Protein AF-A0A529HMW6-F1 (afdb_monomer)

Foldseek 3Di:
DQPPPPDDDDDDDPDDCVVVDDPSVVVVDDDDDDDQADLVRLVVLQVVVCVVVVHHQQEDPQLSSVLSVVCVSPSVSSVVLSVLSVVPDDVPHHDYNVRSVVSVVVCVVDDPPDCCVVVVLVVQLVVCVVVVPVVSNVVSVD

Nearest PDB structures (foldseek):
  2cru-assembly1_A  TM=4.565E-01  e=2.344E-01  Homo sapiens
  2k6b-assembly1_A  TM=5.233E-01  e=7.589E-01  Homo sapiens
  7jgr-assembly1_G  TM=5.185E-01  e=1.256E+00  Drosophila melanogaster
  5wtn-assembly1_C  TM=5.723E-01  e=5.376E+00  Geobacillus stearothermophilus 10
  8yti-assembly1_K  TM=2.961E-01  e=9.406E+00  Homo sapiens

Secondary structure (DSSP, 8-state):
--SSSS-------SS-HHHHS-HHHHTTS------PPPHHHHHHHHHHHHHHHTS---B-HHHHHHHHHHTTT-HHHHHHHHHHHHHHPPTT--B-HHHHHHHHHTTTTS---STHHHHHHHHHHHHHHHTT-HHHHHHHH-

Structure (mmCIF, N/CA/C/O backbone):
data_AF-A0A529HMW6-F1
#
_entry.id   AF-A0A529HMW6-F1
#
loop_
_atom_site.group_PDB
_atom_site.id
_atom_site.type_symbol
_atom_site.label_atom_id
_atom_site.label_alt_id
_atom_site.label_comp_id
_atom_site.label_asym_id
_atom_site.label_entity_id
_atom_site.label_seq_id
_atom_site.pdbx_PDB_ins_code
_atom_site.Cartn_x
_atom_site.Cartn_y
_atom_site.Cartn_z
_atom_site.occupancy
_atom_site.B_iso_or_equiv
_atom_site.auth_seq_id
_atom_site.auth_comp_id
_atom_site.auth_asym_id
_atom_site.auth_atom_id
_atom_site.pdbx_PDB_model_num
ATOM 1 N N . VAL A 1 1 ? 5.825 -9.647 -26.999 1.00 61.19 1 VAL A N 1
ATOM 2 C CA . VAL A 1 1 ? 5.818 -11.130 -27.000 1.00 61.19 1 VAL A CA 1
ATOM 3 C C . VAL A 1 1 ? 7.162 -11.547 -27.538 1.00 61.19 1 VAL A C 1
ATOM 5 O O . VAL A 1 1 ? 7.548 -10.983 -28.553 1.00 61.19 1 VAL A O 1
ATOM 8 N N . MET A 1 2 ? 7.951 -12.305 -26.777 1.00 58.41 2 MET A N 1
ATOM 9 C CA . MET A 1 2 ? 9.396 -12.090 -26.870 1.00 58.41 2 MET A CA 1
ATOM 10 C C . MET A 1 2 ? 10.060 -12.555 -28.167 1.00 58.41 2 MET A C 1
ATOM 12 O O . MET A 1 2 ? 10.781 -11.728 -28.703 1.00 58.41 2 MET A O 1
ATOM 16 N N . GLU A 1 3 ? 9.795 -13.733 -28.737 1.00 62.12 3 GLU A N 1
ATOM 17 C CA . GLU A 1 3 ? 10.286 -14.029 -30.107 1.00 62.12 3 GLU A CA 1
ATOM 18 C C . GLU A 1 3 ? 9.314 -14.856 -30.964 1.00 62.12 3 GLU A C 1
ATOM 20 O O . GLU A 1 3 ? 9.180 -14.574 -32.149 1.00 62.12 3 GLU A O 1
ATOM 25 N N . ASP A 1 4 ? 8.550 -15.785 -30.386 1.00 80.12 4 ASP A N 1
ATOM 26 C CA . ASP A 1 4 ? 7.582 -16.634 -31.109 1.00 80.12 4 ASP A CA 1
ATOM 27 C C . ASP A 1 4 ? 6.130 -16.496 -30.616 1.00 80.12 4 ASP A C 1
ATOM 29 O O . ASP A 1 4 ? 5.216 -17.102 -31.167 1.00 80.12 4 ASP A O 1
ATOM 33 N N . GLY A 1 5 ? 5.899 -15.691 -29.577 1.00 77.88 5 GLY A N 1
ATOM 34 C CA . GLY A 1 5 ? 4.572 -15.530 -28.988 1.00 77.88 5 GLY A CA 1
ATOM 35 C C . GLY A 1 5 ? 4.307 -16.362 -27.730 1.00 77.88 5 GLY A C 1
ATOM 36 O O . GLY A 1 5 ? 3.306 -16.119 -27.061 1.00 77.88 5 GLY A O 1
ATOM 37 N N . THR A 1 6 ? 5.197 -17.289 -27.370 1.00 87.50 6 THR A N 1
ATOM 38 C CA . THR A 1 6 ? 4.943 -18.302 -26.331 1.00 87.50 6 TH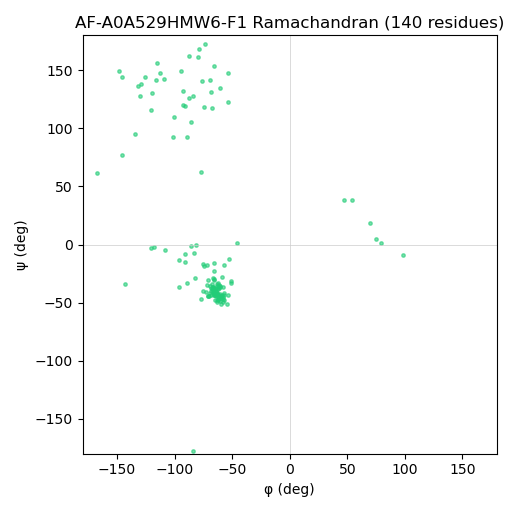R A CA 1
ATOM 39 C C . THR A 1 6 ? 4.805 -17.710 -24.924 1.00 87.50 6 THR A C 1
ATOM 41 O O . THR A 1 6 ? 4.082 -18.254 -24.090 1.00 87.50 6 THR A O 1
ATOM 44 N N . VAL A 1 7 ? 5.457 -16.572 -24.648 1.00 87.50 7 VAL A N 1
ATOM 45 C CA . VAL A 1 7 ? 5.438 -15.920 -23.327 1.00 87.50 7 VAL A CA 1
ATOM 46 C C . VAL A 1 7 ? 5.142 -14.422 -23.430 1.00 87.50 7 VAL A C 1
ATOM 48 O O . VAL A 1 7 ? 5.724 -13.693 -24.246 1.00 87.50 7 VAL A O 1
ATOM 51 N N . VAL A 1 8 ? 4.275 -13.948 -22.529 1.00 87.81 8 VAL A N 1
ATOM 52 C CA . VAL A 1 8 ? 4.089 -12.526 -22.215 1.00 87.81 8 VAL A CA 1
ATOM 53 C C . VAL A 1 8 ? 4.846 -12.215 -20.925 1.00 87.81 8 VAL A C 1
ATOM 55 O O . VAL A 1 8 ? 4.456 -12.658 -19.849 1.00 87.81 8 VAL A O 1
ATOM 58 N N . LEU A 1 9 ? 5.937 -11.457 -21.040 1.00 87.88 9 LEU A N 1
ATOM 59 C CA . LEU A 1 9 ? 6.717 -10.995 -19.894 1.00 87.88 9 LEU A CA 1
ATOM 60 C C . LEU A 1 9 ? 6.142 -9.675 -19.367 1.00 87.88 9 LEU A C 1
ATOM 62 O O . LEU A 1 9 ? 6.033 -8.705 -20.118 1.00 87.88 9 LEU A O 1
ATOM 66 N N . VAL A 1 10 ? 5.832 -9.634 -18.071 1.00 91.31 10 VAL A N 1
ATOM 67 C CA . VAL A 1 10 ? 5.497 -8.410 -17.333 1.00 91.31 10 VAL A CA 1
ATOM 68 C C . VAL A 1 10 ? 6.504 -8.272 -16.198 1.00 91.31 10 VAL A C 1
ATOM 70 O O . VAL A 1 10 ? 6.566 -9.128 -15.321 1.00 91.31 10 VAL A O 1
ATOM 73 N N . GLY A 1 11 ? 7.313 -7.215 -16.241 1.00 90.62 11 GLY A N 1
ATOM 74 C CA . GLY A 1 11 ? 8.273 -6.876 -15.192 1.00 90.62 11 GLY A CA 1
ATOM 75 C C . GLY A 1 11 ? 7.872 -5.586 -14.484 1.00 90.62 11 GLY A C 1
ATOM 76 O O . GLY A 1 11 ? 7.315 -4.686 -15.111 1.00 90.62 11 GLY A O 1
ATOM 77 N N . ALA A 1 12 ? 8.174 -5.496 -13.192 1.00 92.12 12 ALA A N 1
ATOM 78 C CA . ALA A 1 12 ? 8.014 -4.291 -12.387 1.00 92.12 12 ALA A CA 1
ATOM 79 C C . ALA A 1 12 ? 9.328 -4.010 -11.651 1.00 92.12 12 ALA A C 1
ATOM 81 O O . ALA A 1 12 ? 9.970 -4.936 -11.161 1.00 92.12 12 ALA A O 1
ATOM 82 N N . THR A 1 13 ? 9.732 -2.744 -11.600 1.00 89.56 13 THR A N 1
ATOM 83 C CA . THR A 1 13 ? 10.936 -2.290 -10.898 1.00 89.56 13 THR A CA 1
ATOM 84 C C . THR A 1 13 ? 10.712 -0.881 -10.358 1.00 89.56 13 THR A C 1
ATOM 86 O O . THR A 1 13 ? 9.948 -0.111 -10.944 1.00 89.56 13 THR A O 1
ATOM 89 N N . THR A 1 14 ? 11.359 -0.561 -9.240 1.00 87.62 14 THR A N 1
ATOM 90 C CA . THR A 1 14 ? 11.474 0.802 -8.697 1.00 87.62 14 THR A CA 1
ATOM 91 C C . THR A 1 14 ? 12.717 1.525 -9.216 1.00 87.62 14 THR A C 1
ATOM 93 O O . THR A 1 14 ? 12.798 2.744 -9.114 1.00 87.62 14 THR A O 1
ATOM 96 N N . GLU A 1 15 ? 13.662 0.783 -9.796 1.00 88.81 15 GLU A N 1
ATOM 97 C CA . GLU A 1 15 ? 14.907 1.301 -10.358 1.00 88.81 15 GLU A CA 1
ATOM 98 C C . GLU A 1 15 ? 14.742 1.722 -11.818 1.00 88.81 15 GLU A C 1
ATOM 100 O O . GLU A 1 15 ? 13.814 1.303 -12.516 1.00 88.81 15 GLU A O 1
ATOM 105 N N . ASN A 1 16 ? 15.675 2.531 -12.321 1.00 85.56 16 ASN A N 1
ATOM 106 C CA . ASN A 1 16 ? 15.632 2.969 -13.710 1.00 85.56 16 ASN A CA 1
ATOM 107 C C . ASN A 1 16 ? 15.890 1.786 -14.678 1.00 85.56 16 ASN A C 1
ATOM 109 O O . ASN A 1 16 ? 17.006 1.254 -14.714 1.00 85.56 16 ASN A O 1
ATOM 113 N N . PRO A 1 17 ? 14.914 1.419 -15.538 1.00 84.38 17 PRO A N 1
ATOM 114 C CA . PRO A 1 17 ? 15.029 0.266 -16.428 1.00 84.38 17 PRO A CA 1
ATOM 115 C C . PRO A 1 17 ? 16.221 0.328 -17.389 1.00 84.38 17 PRO A C 1
ATOM 117 O O . PRO A 1 17 ? 16.719 -0.718 -17.789 1.00 84.38 17 PRO A O 1
ATOM 120 N N . SER A 1 18 ? 16.687 1.523 -17.776 1.00 82.75 18 SER A N 1
ATOM 121 C CA . SER A 1 18 ? 17.796 1.663 -18.731 1.00 82.75 18 SER A CA 1
ATOM 122 C C . SER A 1 18 ? 19.160 1.275 -18.159 1.00 82.75 18 SER A C 1
ATOM 124 O O . SER A 1 18 ? 20.092 1.083 -18.935 1.00 82.75 18 SER A O 1
ATOM 126 N N . PHE A 1 19 ? 19.291 1.206 -16.831 1.00 79.56 19 PHE A N 1
ATOM 127 C CA . PHE A 1 19 ? 20.528 0.815 -16.148 1.00 79.56 19 PHE A CA 1
ATOM 128 C C . PHE A 1 19 ? 20.535 -0.669 -15.775 1.00 79.56 19 PHE A C 1
ATOM 130 O O . PHE A 1 19 ? 21.566 -1.323 -15.896 1.00 79.56 19 PHE A O 1
ATOM 137 N N . GLU A 1 20 ? 19.377 -1.204 -15.387 1.00 79.06 20 GLU A N 1
ATOM 138 C CA . GLU A 1 20 ? 19.264 -2.553 -14.818 1.00 79.06 20 GLU A CA 1
ATOM 139 C C . GLU A 1 20 ? 18.874 -3.636 -15.840 1.00 79.06 20 GLU A C 1
ATOM 141 O O . GLU A 1 20 ? 18.976 -4.829 -15.555 1.00 79.06 20 GLU A O 1
ATOM 146 N N . LEU A 1 21 ? 18.418 -3.261 -17.043 1.00 82.62 21 LEU A N 1
ATOM 147 C CA . LEU A 1 21 ? 17.963 -4.219 -18.057 1.00 82.62 21 LEU A CA 1
ATOM 148 C C . LEU A 1 21 ? 18.819 -4.209 -19.324 1.00 82.62 21 LEU A C 1
ATOM 150 O O . LEU A 1 21 ? 19.209 -3.171 -19.855 1.00 82.62 21 LEU A O 1
ATOM 154 N N . ASN A 1 22 ? 19.033 -5.407 -19.874 1.00 85.06 22 ASN A N 1
ATOM 155 C CA . ASN A 1 22 ? 19.696 -5.598 -21.161 1.00 85.06 22 ASN A CA 1
ATOM 156 C C . ASN A 1 22 ? 18.909 -4.907 -22.293 1.00 85.06 22 ASN A C 1
ATOM 158 O O . ASN A 1 22 ? 17.695 -5.086 -22.427 1.00 85.06 22 ASN A O 1
ATOM 162 N N . ALA A 1 23 ? 19.621 -4.192 -23.169 1.00 84.38 23 ALA A N 1
ATOM 163 C CA . ALA A 1 23 ? 19.075 -3.519 -24.346 1.00 84.38 23 ALA A CA 1
ATOM 164 C C . ALA A 1 23 ? 18.209 -4.427 -25.244 1.00 84.38 23 ALA A C 1
ATOM 166 O O . ALA A 1 23 ? 17.227 -3.962 -25.819 1.00 84.38 23 ALA A O 1
ATOM 167 N N . ALA A 1 24 ? 18.520 -5.725 -25.338 1.00 84.25 24 ALA A N 1
ATOM 168 C CA . ALA A 1 24 ? 17.725 -6.682 -26.108 1.00 84.25 24 ALA A CA 1
ATOM 169 C C . ALA A 1 24 ? 16.311 -6.906 -25.534 1.00 84.25 24 ALA A C 1
ATOM 171 O O . ALA A 1 24 ? 15.379 -7.180 -26.294 1.00 84.25 24 ALA A O 1
ATOM 172 N N . LEU A 1 25 ? 16.143 -6.783 -24.213 1.00 85.00 25 LEU A N 1
ATOM 173 C CA . LEU A 1 25 ? 14.837 -6.845 -23.553 1.00 85.00 25 LEU A CA 1
ATOM 174 C C . LEU A 1 25 ? 14.086 -5.530 -23.736 1.00 85.00 25 LEU A C 1
ATOM 176 O O . LEU A 1 25 ? 12.921 -5.536 -24.130 1.00 85.00 25 LEU A O 1
ATOM 180 N N . LEU A 1 26 ? 14.769 -4.404 -23.513 1.00 84.62 26 LEU A N 1
ATOM 181 C CA . LEU A 1 26 ? 14.180 -3.072 -23.658 1.00 84.62 26 LEU A CA 1
ATOM 182 C C . LEU A 1 26 ? 13.689 -2.806 -25.084 1.00 84.62 26 LEU A C 1
ATOM 184 O O . LEU A 1 26 ? 12.633 -2.208 -25.254 1.00 84.62 26 LEU A O 1
ATOM 188 N N . SER A 1 27 ? 14.384 -3.311 -26.109 1.00 87.31 27 SER A N 1
ATOM 189 C CA . SER A 1 27 ? 13.956 -3.146 -27.505 1.00 87.31 27 SER A CA 1
ATOM 190 C C . SER A 1 27 ? 12.641 -3.858 -27.844 1.00 87.31 27 SER A C 1
ATOM 192 O O . SER A 1 27 ? 12.030 -3.558 -28.868 1.00 87.31 27 SER A O 1
ATOM 194 N N . ARG A 1 28 ? 12.191 -4.787 -26.993 1.00 87.06 28 ARG A N 1
ATOM 195 C CA . ARG A 1 28 ? 10.972 -5.594 -27.174 1.00 87.06 28 ARG A CA 1
ATOM 196 C C . ARG A 1 28 ? 9.930 -5.360 -26.074 1.00 87.06 28 ARG A C 1
ATOM 198 O O . ARG A 1 28 ? 8.852 -5.959 -26.122 1.00 87.06 28 ARG A O 1
ATOM 205 N N . ALA A 1 29 ? 10.237 -4.517 -25.088 1.00 87.56 29 ALA A N 1
ATOM 206 C CA . ALA A 1 29 ? 9.380 -4.219 -23.949 1.00 87.56 29 ALA A CA 1
ATOM 207 C C . ALA A 1 29 ? 8.820 -2.796 -24.043 1.00 87.56 29 ALA A C 1
ATOM 209 O O . ALA A 1 29 ? 9.504 -1.855 -24.437 1.00 87.56 29 ALA A O 1
ATOM 210 N N . ARG A 1 30 ? 7.561 -2.623 -23.634 1.00 90.19 30 ARG A N 1
ATOM 211 C CA . ARG A 1 30 ? 6.979 -1.293 -23.449 1.00 90.19 30 ARG A CA 1
ATOM 212 C C . ARG A 1 30 ? 7.220 -0.854 -22.011 1.00 90.19 30 ARG A C 1
ATOM 214 O O . ARG A 1 30 ? 6.730 -1.501 -2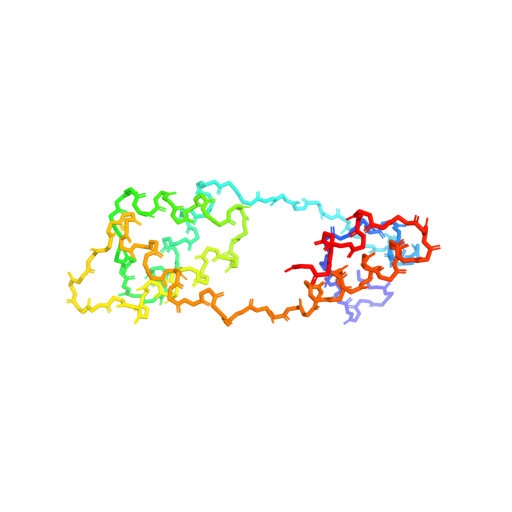1.091 1.00 90.19 30 ARG A O 1
ATOM 221 N N . VAL A 1 31 ? 7.934 0.253 -21.830 1.00 90.81 31 VAL A N 1
ATOM 222 C CA . VAL A 1 31 ? 8.146 0.848 -20.506 1.00 90.81 31 VAL A CA 1
ATOM 223 C C . VAL A 1 31 ? 6.948 1.726 -20.155 1.00 90.81 31 VAL A C 1
ATOM 225 O O . VAL A 1 31 ? 6.548 2.590 -20.938 1.00 90.81 31 VAL A O 1
ATOM 228 N N . LEU A 1 32 ? 6.368 1.487 -18.981 1.00 93.56 32 LEU A N 1
ATOM 229 C CA . LEU A 1 32 ? 5.292 2.287 -18.408 1.00 93.56 32 LEU A CA 1
ATOM 230 C C . LEU A 1 32 ? 5.777 2.861 -17.081 1.00 93.56 32 LEU A C 1
ATOM 232 O O . LEU A 1 32 ? 6.296 2.127 -16.245 1.00 93.56 32 LEU A O 1
ATOM 236 N N . VAL A 1 33 ? 5.605 4.168 -16.897 1.00 91.50 33 VAL A N 1
ATOM 237 C CA . VAL A 1 33 ? 5.966 4.846 -15.650 1.00 91.50 33 VAL A CA 1
ATOM 238 C C . VAL A 1 33 ? 4.740 4.890 -14.753 1.00 91.50 33 VAL A C 1
ATOM 240 O O . VAL A 1 33 ? 3.715 5.463 -15.125 1.00 91.50 33 VAL A O 1
ATOM 243 N N . PHE A 1 34 ? 4.863 4.293 -13.575 1.00 93.19 34 PHE A N 1
ATOM 244 C CA . PHE A 1 34 ? 3.861 4.364 -12.522 1.00 93.19 34 PHE A CA 1
ATOM 245 C C . PHE A 1 34 ? 4.226 5.494 -11.561 1.00 93.19 34 PHE A C 1
ATOM 247 O O . PHE A 1 34 ? 5.397 5.824 -11.385 1.00 93.19 34 PHE A O 1
ATOM 254 N N . ARG A 1 35 ? 3.207 6.111 -10.969 1.00 93.25 35 ARG A N 1
ATOM 255 C CA . ARG A 1 35 ? 3.357 7.143 -9.941 1.00 93.25 35 ARG A CA 1
ATOM 256 C C . ARG A 1 35 ? 2.766 6.621 -8.640 1.00 93.25 35 ARG A C 1
ATOM 258 O O . ARG A 1 35 ? 1.892 5.753 -8.683 1.00 93.25 35 ARG A O 1
ATOM 265 N N . SER A 1 36 ? 3.230 7.166 -7.521 1.00 94.75 36 SER A N 1
ATOM 266 C CA . SER A 1 36 ? 2.603 6.944 -6.219 1.00 94.75 36 SER A CA 1
ATOM 267 C C . SER A 1 36 ? 1.117 7.293 -6.278 1.00 94.75 36 SER A C 1
ATOM 269 O O . SER A 1 36 ? 0.706 8.174 -7.042 1.00 94.75 36 SER A O 1
ATOM 271 N N . LEU A 1 37 ? 0.316 6.578 -5.493 1.00 96.94 37 LEU A N 1
ATOM 272 C CA . LEU A 1 37 ? -1.115 6.831 -5.404 1.00 96.94 37 LEU A CA 1
ATOM 273 C C . LEU A 1 37 ? -1.360 8.168 -4.699 1.00 96.94 37 LEU A C 1
ATOM 275 O O . LEU A 1 37 ? -0.675 8.502 -3.735 1.00 96.94 37 LEU A O 1
ATOM 279 N N . ASP A 1 38 ? -2.347 8.918 -5.176 1.00 96.94 38 ASP A N 1
ATOM 280 C CA . ASP A 1 38 ? -2.854 10.079 -4.452 1.00 96.94 3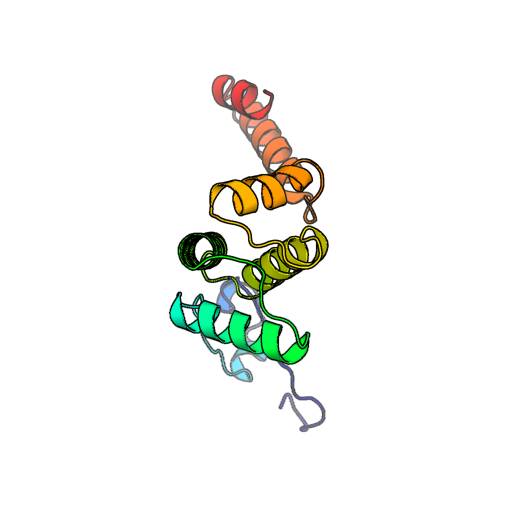8 ASP A CA 1
ATOM 281 C C . ASP A 1 38 ? -3.799 9.654 -3.315 1.00 96.94 38 ASP A C 1
ATOM 283 O O . ASP A 1 38 ? -4.226 8.497 -3.217 1.00 96.94 38 ASP A O 1
ATOM 287 N N . GLU A 1 39 ? -4.127 10.602 -2.436 1.00 95.94 39 GLU A N 1
ATOM 288 C CA . GLU A 1 39 ? -4.988 10.352 -1.276 1.00 95.94 39 GLU A CA 1
ATOM 289 C C . GLU A 1 39 ? -6.366 9.800 -1.680 1.00 95.94 39 GLU A C 1
ATOM 291 O O . GLU A 1 39 ? -6.889 8.902 -1.019 1.00 95.94 39 GLU A O 1
ATOM 296 N N . GLU A 1 40 ? -6.931 10.270 -2.799 1.00 97.31 40 GLU A N 1
ATOM 297 C CA . GLU A 1 40 ? -8.217 9.792 -3.322 1.00 97.31 40 GLU A CA 1
ATOM 298 C C . GLU A 1 40 ? -8.131 8.328 -3.784 1.00 97.31 40 GLU A C 1
ATOM 300 O O . GLU A 1 40 ? -9.033 7.525 -3.531 1.00 97.31 40 GLU A O 1
ATOM 305 N N . SER A 1 41 ? -7.034 7.948 -4.439 1.00 98.06 41 SER A N 1
ATOM 306 C CA . SER A 1 41 ? -6.794 6.573 -4.876 1.00 98.06 41 SER A CA 1
ATOM 307 C C . SER A 1 41 ? -6.593 5.628 -3.695 1.00 98.06 41 SER A C 1
ATOM 309 O O . SER A 1 41 ? -7.102 4.506 -3.731 1.00 98.06 41 SER A O 1
ATOM 311 N N . ILE A 1 42 ? -5.902 6.072 -2.638 1.00 98.19 42 ILE A N 1
ATOM 312 C CA . ILE A 1 42 ? -5.783 5.303 -1.393 1.00 98.19 42 ILE A CA 1
ATOM 313 C C . ILE A 1 42 ? -7.150 5.173 -0.711 1.00 98.19 42 ILE A C 1
ATOM 315 O O . ILE A 1 42 ? -7.514 4.072 -0.301 1.00 98.19 42 ILE A O 1
ATOM 319 N N . ALA A 1 43 ? -7.949 6.241 -0.642 1.00 97.81 43 ALA A N 1
ATOM 320 C CA . ALA A 1 43 ? -9.298 6.178 -0.079 1.00 97.81 43 ALA A CA 1
ATOM 321 C C . ALA A 1 43 ? -10.169 5.138 -0.807 1.00 97.81 43 ALA A C 1
ATOM 323 O O . ALA A 1 43 ? -10.738 4.254 -0.166 1.00 97.81 43 ALA A O 1
ATOM 324 N N . LYS A 1 44 ? -10.173 5.154 -2.148 1.00 98.25 44 LYS A N 1
ATOM 325 C CA . LYS A 1 44 ? -10.865 4.147 -2.977 1.00 98.25 44 LYS A CA 1
ATOM 326 C C . LYS A 1 44 ? -10.325 2.732 -2.768 1.00 98.25 44 LYS A C 1
ATOM 328 O O . LYS A 1 44 ? -11.072 1.759 -2.872 1.00 98.25 44 LYS A O 1
ATOM 333 N N . LEU A 1 45 ? -9.022 2.586 -2.527 1.00 98.25 45 LEU A N 1
ATOM 334 C CA . LEU A 1 45 ? -8.417 1.290 -2.231 1.00 98.25 45 LEU A CA 1
ATOM 335 C C . LEU A 1 45 ? -8.924 0.737 -0.892 1.00 98.25 45 LEU A C 1
ATOM 337 O O . LEU A 1 45 ? -9.261 -0.444 -0.820 1.00 98.25 45 LEU A O 1
ATOM 341 N N . LEU A 1 46 ? -9.041 1.588 0.130 1.00 98.25 46 LEU A N 1
ATOM 342 C CA . LEU A 1 46 ? -9.596 1.219 1.433 1.00 98.25 46 LEU A CA 1
ATOM 343 C C . LEU A 1 46 ? -11.082 0.856 1.335 1.00 98.25 46 LEU A C 1
ATOM 345 O O . LEU A 1 46 ? -11.471 -0.182 1.857 1.00 98.25 46 LEU A O 1
ATOM 349 N N . GLU A 1 47 ? -11.886 1.617 0.587 1.00 98.19 47 GLU A N 1
ATOM 350 C CA . GLU A 1 47 ? -13.300 1.284 0.337 1.00 98.19 47 GLU A CA 1
ATOM 351 C C . GLU A 1 47 ? -13.462 -0.109 -0.296 1.00 98.19 47 GLU A C 1
ATOM 353 O O . GLU A 1 47 ? -14.325 -0.898 0.094 1.00 98.19 47 GLU A O 1
ATOM 358 N N . ARG A 1 48 ? -12.600 -0.454 -1.263 1.00 98.38 48 ARG A N 1
ATOM 359 C CA . ARG A 1 48 ? -12.585 -1.794 -1.872 1.00 98.38 48 ARG A CA 1
ATOM 360 C C . ARG A 1 48 ? -12.171 -2.872 -0.879 1.00 98.38 48 ARG A C 1
ATOM 362 O O . ARG A 1 48 ? -12.710 -3.977 -0.932 1.00 98.38 48 ARG A O 1
ATOM 369 N N . ALA A 1 49 ? -11.220 -2.570 -0.000 1.00 97.88 49 ALA A N 1
ATOM 370 C CA . ALA A 1 49 ? -10.792 -3.492 1.041 1.00 97.88 49 ALA A CA 1
ATOM 371 C C . ALA A 1 49 ? -11.934 -3.763 2.035 1.00 97.88 49 ALA A C 1
ATOM 373 O O . ALA A 1 49 ? -12.219 -4.919 2.322 1.00 97.88 49 ALA A O 1
ATOM 374 N N . GLU A 1 50 ? -12.664 -2.729 2.459 1.00 98.12 50 GLU A N 1
ATOM 375 C CA . GLU A 1 50 ? -13.859 -2.851 3.309 1.00 98.12 50 GLU A CA 1
ATOM 376 C C . GLU A 1 50 ? -14.954 -3.697 2.649 1.00 98.12 50 GLU A C 1
ATOM 378 O O . GLU A 1 50 ? -15.523 -4.591 3.278 1.00 98.12 50 GLU A O 1
ATOM 383 N N . ALA A 1 51 ? -15.215 -3.465 1.358 1.00 98.12 51 ALA A N 1
ATOM 384 C CA . ALA A 1 51 ? -16.166 -4.263 0.590 1.00 98.12 51 ALA A CA 1
ATOM 385 C C . ALA A 1 51 ? -15.736 -5.737 0.473 1.00 98.12 51 ALA A C 1
ATOM 387 O O . ALA A 1 51 ? -16.583 -6.627 0.508 1.00 98.12 51 ALA A O 1
ATOM 388 N N . THR A 1 52 ? -14.431 -5.997 0.355 1.00 97.44 52 THR A N 1
ATOM 389 C CA . THR A 1 52 ? -13.869 -7.354 0.257 1.00 97.44 52 THR A CA 1
ATOM 390 C C . THR A 1 52 ? -13.923 -8.089 1.597 1.00 97.44 52 THR A C 1
ATOM 392 O O . THR A 1 52 ? -14.276 -9.264 1.638 1.00 97.44 52 THR A O 1
ATOM 395 N N . GLU A 1 53 ? -13.619 -7.398 2.695 1.00 95.25 53 GLU A N 1
ATOM 396 C CA . GLU A 1 53 ? -13.682 -7.940 4.058 1.00 95.25 53 GLU A CA 1
ATOM 397 C C . GLU A 1 53 ? -15.123 -8.075 4.580 1.00 95.25 53 GLU A C 1
ATOM 399 O O . GLU A 1 53 ? -15.368 -8.781 5.558 1.00 95.25 53 GLU A O 1
ATOM 404 N N . GLY A 1 54 ? -16.086 -7.383 3.963 1.00 96.06 54 GLY A N 1
ATOM 405 C CA . GLY A 1 54 ? -17.480 -7.358 4.410 1.00 96.06 54 GLY A CA 1
ATOM 406 C C . GLY A 1 54 ? -17.689 -6.599 5.725 1.00 96.06 54 GLY A C 1
ATOM 407 O O . GLY A 1 54 ? -18.705 -6.789 6.395 1.00 96.06 54 GLY A O 1
ATOM 408 N N . ARG A 1 55 ? -16.735 -5.749 6.114 1.00 95.00 55 ARG A N 1
ATOM 409 C CA . ARG A 1 55 ? -16.793 -4.916 7.322 1.00 95.00 55 ARG A CA 1
ATOM 410 C C . ARG A 1 55 ? -16.107 -3.577 7.085 1.00 95.00 55 ARG A C 1
ATOM 412 O O . ARG A 1 55 ? -15.086 -3.504 6.407 1.00 95.00 55 ARG A O 1
ATOM 419 N N . ALA A 1 56 ? -16.660 -2.533 7.692 1.00 96.56 56 ALA A N 1
ATOM 420 C CA . ALA A 1 56 ? -16.059 -1.208 7.663 1.00 96.56 56 ALA A CA 1
ATOM 421 C C . ALA A 1 56 ? -14.726 -1.190 8.424 1.00 96.56 56 ALA A C 1
ATOM 423 O O . ALA A 1 56 ? -14.494 -1.974 9.351 1.00 96.56 56 ALA A O 1
ATOM 424 N N . LEU A 1 57 ? -13.851 -0.276 8.032 1.00 96.94 57 LEU A N 1
ATOM 425 C CA . LEU A 1 57 ? -12.630 0.049 8.738 1.00 96.94 57 LEU A CA 1
ATOM 426 C C . LEU A 1 57 ? -13.012 0.858 9.989 1.00 96.94 57 LEU A C 1
ATOM 428 O O . LEU A 1 57 ? -13.612 1.923 9.843 1.00 96.94 57 LEU A O 1
ATOM 432 N N . PRO A 1 58 ? -12.712 0.370 11.208 1.00 97.00 58 PRO A N 1
ATOM 433 C CA . PRO A 1 58 ? -13.156 0.978 12.463 1.00 97.00 58 PRO A CA 1
ATOM 434 C C . PRO A 1 58 ? -12.326 2.219 12.815 1.00 97.00 58 PRO A C 1
ATOM 436 O O . PRO A 1 58 ? -11.624 2.255 13.824 1.00 97.00 58 PRO A O 1
ATOM 439 N N . LEU A 1 59 ? -12.392 3.235 11.961 1.00 97.62 59 LEU A N 1
ATOM 440 C CA . LEU A 1 59 ? -11.744 4.531 12.114 1.00 97.62 59 LEU A CA 1
ATOM 441 C C . LEU A 1 59 ? -12.787 5.637 11.996 1.00 97.62 59 LEU A C 1
ATOM 443 O O . LEU A 1 59 ? -13.711 5.525 11.190 1.00 97.62 59 LEU A O 1
ATOM 447 N N . ASP A 1 60 ? -12.612 6.705 12.767 1.00 97.88 60 ASP A N 1
ATOM 448 C CA . ASP A 1 60 ? -13.286 7.965 12.465 1.00 97.88 60 ASP A CA 1
ATOM 449 C C . ASP A 1 60 ? -12.638 8.664 11.255 1.00 97.88 60 ASP A C 1
ATOM 451 O O . ASP A 1 60 ? -11.610 8.225 10.723 1.00 97.88 60 ASP A O 1
ATOM 455 N N . ASP A 1 61 ? -13.255 9.751 10.793 1.00 97.56 61 ASP A N 1
ATOM 456 C CA . ASP A 1 61 ? -12.813 10.459 9.589 1.00 97.56 61 ASP A CA 1
ATOM 457 C C . ASP A 1 61 ? -11.395 11.036 9.736 1.00 97.56 61 ASP A C 1
ATOM 459 O O . ASP A 1 61 ? -10.598 10.994 8.793 1.00 97.56 61 ASP A O 1
ATOM 463 N N . GLU A 1 62 ? -11.037 11.526 10.928 1.00 97.31 62 GLU A N 1
ATOM 464 C CA . GLU A 1 62 ? -9.706 12.077 11.196 1.00 97.31 62 GLU A CA 1
ATOM 465 C C . GLU A 1 62 ? -8.630 10.987 11.179 1.00 97.31 62 GLU A C 1
ATOM 467 O O . GLU A 1 62 ? -7.563 11.166 10.579 1.00 97.31 62 GLU A O 1
ATOM 472 N N . ALA A 1 63 ? -8.907 9.837 11.794 1.00 97.06 63 ALA A N 1
ATOM 473 C CA . ALA A 1 63 ? -8.016 8.688 11.812 1.00 97.06 63 ALA A CA 1
ATOM 474 C C . ALA A 1 63 ? -7.895 8.046 10.428 1.00 97.06 63 ALA A C 1
ATOM 476 O O . ALA A 1 63 ? -6.797 7.656 10.031 1.00 97.06 63 ALA A O 1
ATOM 477 N N . ARG A 1 64 ? -8.982 7.992 9.650 1.00 97.75 64 ARG A N 1
ATOM 478 C CA . ARG A 1 64 ? -8.937 7.549 8.251 1.00 97.75 64 ARG A CA 1
ATOM 479 C C . ARG A 1 64 ? -8.034 8.462 7.426 1.00 97.75 64 ARG A C 1
ATOM 481 O O . ARG A 1 64 ? -7.145 7.968 6.734 1.00 97.75 64 ARG A O 1
ATOM 488 N N . ALA A 1 65 ? -8.204 9.780 7.536 1.00 96.81 65 ALA A N 1
ATOM 489 C CA . ALA A 1 65 ? -7.347 10.739 6.844 1.00 96.81 65 ALA A CA 1
ATOM 490 C C . ALA A 1 65 ? -5.879 10.618 7.296 1.00 96.81 65 ALA A C 1
ATOM 492 O O . ALA A 1 65 ? -4.960 10.725 6.484 1.00 96.81 65 ALA A O 1
ATOM 493 N N . MET A 1 66 ? -5.644 10.350 8.584 1.00 95.88 66 MET A N 1
ATOM 494 C CA . MET A 1 66 ? -4.308 10.074 9.106 1.00 95.88 66 MET A CA 1
ATOM 495 C C . MET A 1 66 ? -3.696 8.815 8.484 1.00 95.88 66 MET A C 1
ATOM 497 O O . MET A 1 66 ? -2.561 8.880 8.018 1.00 95.88 66 MET A O 1
ATOM 501 N N . LEU A 1 67 ? -4.429 7.700 8.425 1.00 95.56 67 LEU A N 1
ATOM 502 C CA . LEU A 1 67 ? -3.956 6.453 7.816 1.00 95.56 67 LEU A CA 1
ATOM 503 C C . LEU A 1 67 ? -3.585 6.655 6.343 1.00 95.56 67 LEU A C 1
ATOM 505 O O . LEU A 1 67 ? -2.533 6.187 5.909 1.00 95.56 67 LEU A O 1
ATOM 509 N N . ILE A 1 68 ? -4.416 7.386 5.593 1.00 96.00 68 ILE A N 1
ATOM 510 C CA . ILE A 1 68 ? -4.155 7.712 4.186 1.00 96.00 68 ILE A CA 1
ATOM 511 C C . ILE A 1 68 ? -2.817 8.448 4.051 1.00 96.00 68 ILE A C 1
ATOM 513 O O . ILE A 1 68 ? -1.959 8.007 3.288 1.00 96.00 68 ILE A O 1
ATOM 517 N N . ARG A 1 69 ? -2.580 9.494 4.851 1.00 93.00 69 ARG A N 1
ATOM 518 C CA . ARG A 1 69 ? -1.299 10.222 4.841 1.00 93.00 69 ARG A CA 1
ATOM 519 C C . ARG A 1 69 ? -0.114 9.346 5.245 1.00 93.00 69 ARG A C 1
ATOM 521 O O . ARG A 1 69 ? 0.951 9.458 4.654 1.00 93.00 69 ARG A O 1
ATOM 528 N N . MET A 1 70 ? -0.293 8.448 6.215 1.00 88.94 70 MET A N 1
ATOM 529 C CA . MET A 1 70 ? 0.762 7.523 6.653 1.00 88.94 70 MET A CA 1
ATOM 530 C C . MET A 1 70 ? 1.170 6.508 5.583 1.00 88.94 70 MET A C 1
ATOM 532 O O . MET A 1 70 ? 2.264 5.959 5.665 1.00 88.94 70 MET A O 1
ATOM 536 N N . SER A 1 71 ? 0.301 6.235 4.607 1.00 89.56 71 SER A N 1
ATOM 537 C CA . SER A 1 71 ? 0.620 5.315 3.516 1.00 89.56 71 SER A CA 1
ATOM 538 C C . SER A 1 71 ? 1.569 5.900 2.470 1.00 89.56 71 SER A C 1
ATOM 540 O O . SER A 1 71 ? 2.135 5.129 1.704 1.00 89.56 71 SER A O 1
ATOM 542 N N . ASP A 1 72 ? 1.74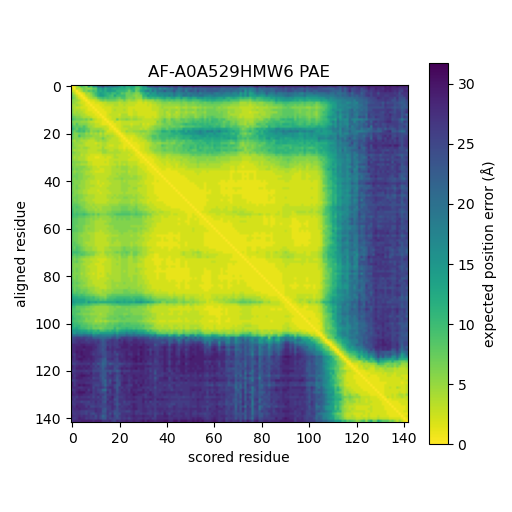0 7.228 2.431 1.00 90.69 72 ASP A N 1
ATOM 543 C CA . ASP A 1 72 ? 2.637 7.950 1.512 1.00 90.69 72 ASP A CA 1
ATOM 544 C C . ASP A 1 72 ? 2.525 7.495 0.038 1.00 90.69 72 ASP A C 1
ATOM 546 O O . ASP A 1 72 ? 3.499 7.343 -0.698 1.00 90.69 72 ASP A O 1
ATOM 550 N N . GLY A 1 73 ? 1.294 7.199 -0.391 1.00 89.62 73 GLY A N 1
ATOM 551 C CA . GLY A 1 73 ? 0.992 6.730 -1.744 1.00 89.62 73 GLY A CA 1
ATOM 552 C C . GLY A 1 73 ? 1.371 5.271 -2.041 1.00 89.62 73 GLY A C 1
ATOM 553 O O . GLY A 1 73 ? 1.174 4.822 -3.175 1.00 89.62 73 GLY A O 1
ATOM 554 N N . ASP A 1 74 ? 1.854 4.507 -1.054 1.00 94.06 74 ASP A N 1
ATOM 555 C CA . ASP A 1 74 ? 2.020 3.052 -1.130 1.00 94.06 74 ASP A CA 1
ATOM 556 C C . ASP A 1 74 ? 0.706 2.346 -0.746 1.00 94.06 74 ASP A C 1
ATOM 558 O O . ASP A 1 74 ? 0.316 2.219 0.421 1.00 94.06 74 ASP A O 1
ATOM 562 N N . GLY A 1 75 ? 0.024 1.810 -1.761 1.00 94.69 75 GLY A N 1
ATOM 563 C CA . GLY A 1 75 ? -1.211 1.054 -1.572 1.00 94.69 75 GLY A CA 1
ATOM 564 C C . GLY A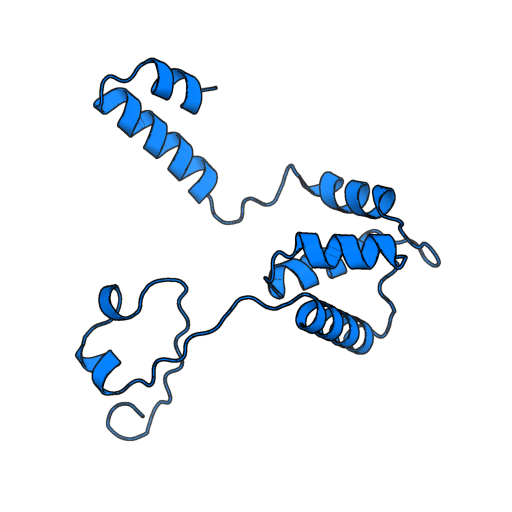 1 75 ? -1.040 -0.200 -0.707 1.00 94.69 75 GLY A C 1
ATOM 565 O O . GLY A 1 75 ? -1.912 -0.506 0.105 1.00 94.69 75 GLY A O 1
ATOM 566 N N . ARG A 1 76 ? 0.091 -0.908 -0.803 1.00 95.50 76 ARG A N 1
ATOM 567 C CA . ARG A 1 76 ? 0.369 -2.090 0.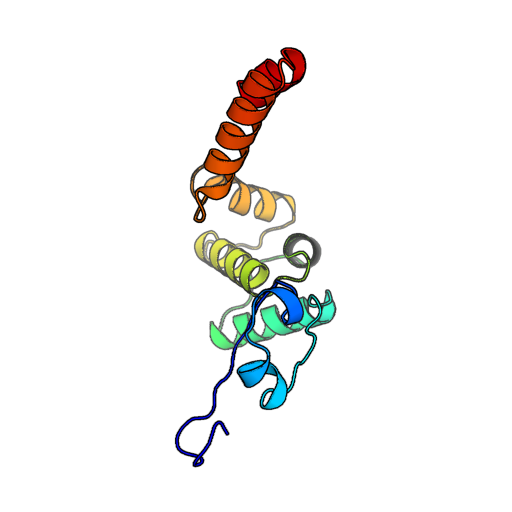029 1.00 95.50 76 ARG A CA 1
ATOM 568 C C . ARG A 1 76 ? 0.567 -1.689 1.490 1.00 95.50 76 ARG A C 1
ATOM 570 O O . ARG A 1 76 ? 0.066 -2.387 2.374 1.00 95.50 76 ARG A O 1
ATOM 577 N N . ALA A 1 77 ? 1.253 -0.576 1.749 1.00 92.06 77 ALA A N 1
ATOM 578 C CA . ALA A 1 77 ? 1.379 -0.030 3.098 1.00 92.06 77 ALA A CA 1
ATOM 579 C C . ALA A 1 77 ? 0.002 0.339 3.674 1.00 92.06 77 ALA A C 1
ATOM 581 O O . ALA A 1 77 ? -0.316 -0.070 4.790 1.00 92.06 77 ALA A O 1
ATOM 582 N N . SER A 1 78 ? -0.853 1.008 2.888 1.00 95.94 78 SER A N 1
ATOM 583 C CA . SER A 1 78 ? -2.213 1.379 3.314 1.00 95.94 78 SER A CA 1
ATOM 584 C C . SER A 1 78 ? -3.065 0.169 3.727 1.00 95.94 78 SER A C 1
ATOM 586 O O . SER A 1 78 ? -3.681 0.178 4.792 1.00 95.94 78 SER A O 1
ATOM 588 N N . LEU A 1 79 ? -3.039 -0.912 2.937 1.00 97.00 79 LEU A N 1
ATOM 589 C CA . LEU A 1 79 ? -3.781 -2.141 3.223 1.00 97.00 79 LEU A CA 1
ATOM 590 C C . LEU A 1 79 ? -3.218 -2.878 4.436 1.00 97.00 79 LEU A C 1
ATOM 592 O O . LEU A 1 79 ? -3.979 -3.425 5.228 1.00 97.00 79 LEU A O 1
ATOM 596 N N . THR A 1 80 ? -1.896 -2.852 4.612 1.00 94.75 80 THR A N 1
ATOM 597 C CA . THR A 1 80 ? -1.258 -3.420 5.805 1.00 94.75 80 THR A CA 1
ATOM 598 C C . THR A 1 80 ? -1.729 -2.684 7.060 1.00 94.75 80 THR A C 1
ATOM 600 O O . THR A 1 80 ? -2.103 -3.322 8.036 1.00 94.75 80 THR A O 1
ATOM 603 N N . LEU A 1 81 ? -1.774 -1.347 7.037 1.00 94.25 81 LEU A N 1
ATOM 604 C CA . LEU A 1 81 ? -2.289 -0.557 8.161 1.00 94.25 81 LEU A CA 1
ATOM 605 C C . LEU A 1 81 ? -3.767 -0.859 8.440 1.00 94.25 81 LEU A C 1
ATOM 607 O O . LEU A 1 81 ? -4.146 -1.017 9.598 1.00 94.25 81 LEU A O 1
ATOM 611 N N . ALA A 1 82 ? -4.588 -0.980 7.395 1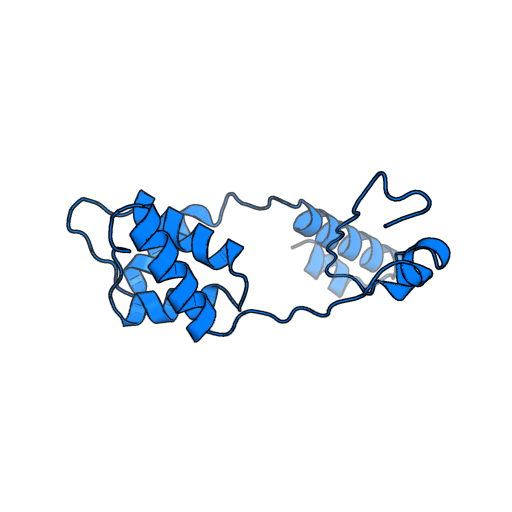.00 96.00 82 ALA A N 1
ATOM 612 C CA . ALA A 1 82 ? -5.994 -1.346 7.533 1.00 96.00 82 ALA A CA 1
ATOM 613 C C . ALA A 1 82 ? -6.172 -2.730 8.185 1.00 96.00 82 ALA A C 1
ATOM 615 O O . ALA A 1 82 ? -6.983 -2.888 9.099 1.00 96.00 82 ALA A O 1
ATOM 616 N N . GLU A 1 83 ? -5.358 -3.711 7.783 1.00 95.06 83 GLU A N 1
ATOM 617 C CA . GLU A 1 83 ? -5.341 -5.044 8.388 1.00 95.06 83 GLU A CA 1
ATOM 618 C C . GLU A 1 83 ? -5.010 -4.999 9.884 1.00 95.06 83 GLU A C 1
ATOM 620 O O . GLU A 1 83 ? -5.686 -5.641 10.691 1.00 95.06 83 GLU A O 1
ATOM 625 N N . GLU A 1 84 ? -4.015 -4.205 10.278 1.00 92.94 84 GLU A N 1
ATOM 626 C CA . GLU A 1 84 ? -3.657 -4.040 11.690 1.00 92.94 84 GLU A CA 1
ATOM 627 C C . GLU A 1 84 ? -4.788 -3.397 12.499 1.00 92.94 84 GLU A C 1
ATOM 629 O O . GLU A 1 84 ? -5.091 -3.837 13.611 1.00 92.94 84 GLU A O 1
ATOM 634 N N . VAL A 1 85 ? -5.469 -2.404 11.927 1.00 95.44 85 VAL A N 1
ATOM 635 C CA . VAL A 1 85 ? -6.639 -1.773 12.546 1.00 95.44 85 VAL A CA 1
ATOM 636 C C . VAL A 1 85 ? -7.761 -2.793 12.759 1.00 95.44 85 VAL A C 1
ATOM 638 O O . VAL A 1 85 ? -8.294 -2.895 13.866 1.00 95.44 85 VAL A O 1
ATOM 641 N N . TRP A 1 86 ? -8.084 -3.607 11.751 1.00 95.25 86 TRP A N 1
ATOM 642 C CA . TRP A 1 86 ? -9.098 -4.659 11.882 1.00 95.25 86 TRP A CA 1
ATOM 643 C C . TRP A 1 86 ? -8.737 -5.741 12.899 1.00 95.25 86 TRP A C 1
ATOM 645 O O . TRP A 1 86 ? -9.632 -6.291 13.541 1.00 95.25 86 TRP A O 1
ATOM 655 N N . ARG A 1 87 ? -7.450 -6.079 13.031 1.00 93.44 87 ARG A N 1
ATOM 656 C CA . ARG A 1 87 ? -6.968 -7.056 14.020 1.00 93.44 87 ARG A CA 1
ATOM 657 C C . ARG A 1 87 ? -7.019 -6.507 15.442 1.00 93.44 87 ARG A C 1
ATOM 659 O O . ARG A 1 87 ? -7.250 -7.272 16.376 1.00 93.44 87 ARG A O 1
ATOM 666 N N . ALA A 1 88 ? -6.774 -5.211 15.614 1.00 93.00 88 ALA A N 1
ATOM 667 C CA . ALA A 1 88 ? -6.740 -4.576 16.924 1.00 93.00 88 ALA A CA 1
ATOM 668 C C . ALA A 1 88 ? -8.129 -4.209 17.465 1.00 93.00 88 ALA A C 1
ATOM 670 O O . ALA A 1 88 ? -8.303 -4.172 18.685 1.00 93.00 88 ALA A O 1
ATOM 671 N N . ALA A 1 89 ? -9.093 -3.930 16.584 1.00 94.06 89 ALA A N 1
ATOM 672 C CA . ALA A 1 89 ? -10.432 -3.497 16.964 1.00 94.06 89 ALA A CA 1
ATOM 673 C C . ALA A 1 89 ? -11.238 -4.600 17.659 1.00 94.06 89 ALA A C 1
ATOM 675 O O . ALA A 1 89 ? -11.378 -5.719 17.158 1.00 94.06 89 ALA A O 1
ATOM 676 N N . LYS A 1 90 ? -11.850 -4.258 18.793 1.00 92.75 90 LYS A N 1
ATOM 677 C CA . LYS A 1 90 ? -12.920 -5.059 19.397 1.00 92.75 90 LYS A CA 1
ATOM 678 C C . LYS A 1 90 ? -14.258 -4.796 18.688 1.00 92.75 90 LYS A C 1
ATOM 680 O O . LYS A 1 90 ? -14.418 -3.765 18.035 1.00 92.75 90 LYS A O 1
ATOM 685 N N . PRO A 1 91 ? -15.259 -5.688 18.826 1.00 90.75 91 PRO A N 1
ATOM 686 C CA . PRO A 1 91 ? -16.584 -5.458 18.253 1.00 90.75 91 PRO A CA 1
ATOM 687 C C . PRO A 1 91 ? -17.179 -4.108 18.691 1.00 90.75 91 PRO A C 1
ATOM 689 O O . PRO A 1 91 ? -17.320 -3.856 19.886 1.00 90.75 91 PRO A O 1
ATOM 692 N N . GLY A 1 92 ? -17.523 -3.256 17.720 1.00 89.00 92 GLY A N 1
ATOM 693 C CA . GLY A 1 92 ? -18.105 -1.925 17.948 1.00 89.00 92 GLY A CA 1
ATOM 694 C C . GLY A 1 92 ? -17.110 -0.825 18.340 1.00 89.00 92 GLY A C 1
ATOM 695 O O . GLY A 1 92 ? -17.528 0.307 18.565 1.00 89.00 92 GLY A O 1
ATOM 696 N N . GLU A 1 93 ? -15.815 -1.131 18.429 1.00 94.38 93 GLU A N 1
ATOM 697 C CA . GLU A 1 93 ? -14.773 -0.133 18.674 1.00 94.38 93 GLU A CA 1
ATOM 698 C C . GLU A 1 93 ? -14.489 0.667 17.398 1.00 94.38 93 GLU A C 1
ATOM 700 O O . GLU A 1 93 ? -14.459 0.107 16.305 1.00 94.38 93 GLU A O 1
ATOM 705 N N . VAL A 1 94 ? -14.273 1.974 17.549 1.00 96.56 94 VAL A N 1
ATOM 706 C CA . VAL A 1 94 ? -13.841 2.883 16.481 1.00 96.56 94 VAL A CA 1
ATOM 707 C C . VAL A 1 94 ? -12.657 3.676 17.017 1.00 96.56 94 VAL A C 1
ATOM 709 O O . VAL A 1 94 ? -12.735 4.243 18.110 1.00 96.56 94 VAL A O 1
ATOM 712 N N . PHE A 1 95 ? -11.548 3.697 16.281 1.00 96.75 95 PHE A N 1
ATOM 713 C CA . PHE A 1 95 ? -10.360 4.438 16.683 1.00 96.75 95 PHE A CA 1
ATOM 714 C C . PHE A 1 95 ? -10.361 5.848 16.096 1.00 96.75 95 PHE A C 1
ATOM 716 O O . PHE A 1 95 ? -10.512 6.024 14.890 1.00 96.75 95 PHE A O 1
ATOM 723 N N . GLY A 1 96 ? -10.092 6.829 16.956 1.00 96.94 96 GLY A N 1
ATOM 724 C CA . GLY A 1 96 ? -9.605 8.139 16.531 1.00 96.94 96 GLY A CA 1
ATOM 725 C C . GLY A 1 96 ? -8.086 8.167 16.327 1.00 96.94 96 GLY A C 1
ATOM 726 O O . GLY A 1 96 ? -7.419 7.140 16.522 1.00 96.94 96 GLY A O 1
ATOM 727 N N . PRO A 1 97 ? -7.502 9.330 15.982 1.00 94.44 97 PRO A N 1
ATOM 728 C CA . PRO A 1 97 ? -6.086 9.456 15.624 1.00 94.44 97 PRO A CA 1
ATOM 729 C C . PRO A 1 97 ? -5.116 8.883 16.669 1.00 94.44 97 PRO A C 1
ATOM 731 O O . PRO A 1 97 ? -4.189 8.147 16.333 1.00 94.44 97 PRO A O 1
ATOM 734 N N . GLU A 1 98 ? -5.355 9.138 17.958 1.00 93.25 98 GLU A N 1
ATOM 735 C CA . GLU A 1 98 ? -4.533 8.571 19.038 1.00 93.25 98 GLU A CA 1
ATOM 736 C C . GLU A 1 98 ? -4.674 7.048 19.157 1.00 93.25 98 GLU A C 1
ATOM 738 O O . GLU A 1 98 ? -3.717 6.340 19.474 1.00 93.25 98 GLU A O 1
ATOM 743 N N . GLY A 1 99 ? -5.883 6.529 18.924 1.00 92.88 99 GLY A N 1
ATOM 744 C CA . GLY A 1 99 ? -6.151 5.095 18.919 1.00 92.88 99 GLY A CA 1
ATOM 745 C C . GLY A 1 99 ? -5.378 4.406 17.802 1.00 92.88 99 GLY A C 1
ATOM 746 O O . GLY A 1 99 ? -4.666 3.437 18.064 1.00 92.88 99 GLY A O 1
ATOM 747 N N . LEU A 1 100 ? -5.438 4.975 16.597 1.00 93.62 100 LEU A N 1
ATOM 748 C CA . LEU A 1 100 ? -4.679 4.516 15.440 1.00 93.62 100 LEU A CA 1
ATOM 749 C C . LEU A 1 100 ? -3.168 4.524 15.717 1.00 93.62 100 LEU A C 1
ATOM 751 O O . LEU A 1 100 ? -2.502 3.514 15.493 1.00 93.62 100 LEU A O 1
ATOM 755 N N . GLN A 1 101 ? -2.623 5.607 16.281 1.00 91.19 101 GLN A N 1
ATOM 756 C CA . GLN A 1 101 ? -1.204 5.659 16.656 1.00 91.19 101 GLN A CA 1
ATOM 757 C C . GLN A 1 101 ? -0.818 4.541 17.629 1.00 91.19 101 GLN A C 1
ATOM 759 O O . GLN A 1 101 ? 0.212 3.896 17.440 1.00 91.19 101 GLN A O 1
ATOM 764 N N . ARG A 1 102 ? -1.647 4.264 18.644 1.00 89.31 102 ARG A N 1
ATOM 765 C CA . ARG A 1 102 ? -1.392 3.172 19.598 1.00 89.31 102 ARG A CA 1
ATOM 766 C C . ARG A 1 102 ? -1.410 1.800 18.927 1.00 89.31 102 ARG A C 1
ATOM 768 O O . ARG A 1 102 ? -0.583 0.958 19.272 1.00 89.31 102 ARG A O 1
ATOM 775 N N . VAL A 1 103 ? -2.329 1.567 17.988 1.00 87.44 103 VAL A N 1
ATOM 776 C CA . VAL A 1 103 ? -2.382 0.320 17.206 1.00 87.44 103 VAL A CA 1
ATOM 777 C C . VAL A 1 103 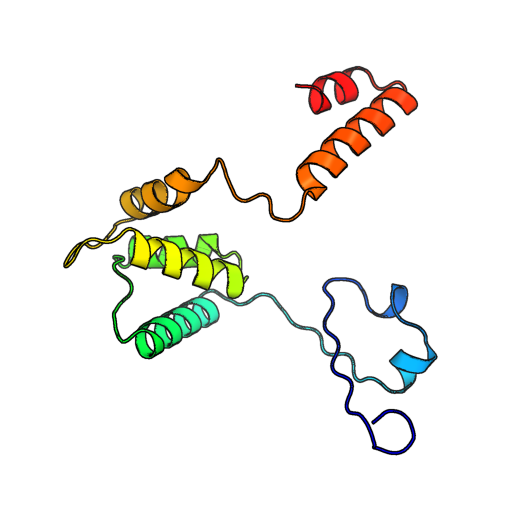? -1.084 0.131 16.422 1.00 87.44 103 VAL A C 1
ATOM 779 O O . VAL A 1 103 ? -0.479 -0.936 16.491 1.00 87.44 103 VAL A O 1
ATOM 782 N N . ILE A 1 104 ? -0.606 1.187 15.763 1.00 84.00 104 ILE A N 1
ATOM 783 C CA . ILE A 1 104 ? 0.604 1.143 14.934 1.00 84.00 104 ILE A CA 1
ATOM 784 C C . ILE A 1 104 ? 1.873 0.990 15.790 1.00 84.00 104 ILE A C 1
ATOM 786 O O . ILE A 1 104 ? 2.730 0.155 15.499 1.00 84.00 104 ILE A O 1
ATOM 790 N N . GLN A 1 105 ? 1.987 1.738 16.892 1.00 76.94 105 GLN A N 1
ATOM 791 C CA . GLN A 1 105 ? 3.160 1.709 17.776 1.00 76.94 105 GLN A CA 1
ATOM 792 C C . GLN A 1 105 ? 3.357 0.370 18.493 1.00 76.94 105 GLN A C 1
ATOM 794 O O . GLN A 1 105 ? 4.499 -0.012 18.748 1.00 76.94 105 GLN A O 1
ATOM 799 N N . ARG A 1 106 ? 2.286 -0.388 18.778 1.00 63.56 106 ARG A N 1
ATOM 800 C CA . ARG A 1 106 ? 2.387 -1.726 19.401 1.00 63.56 106 ARG A CA 1
ATOM 801 C C . ARG A 1 106 ? 3.260 -2.707 18.610 1.00 63.56 106 ARG A C 1
ATOM 803 O O . ARG A 1 106 ? 3.705 -3.699 19.180 1.00 63.56 106 ARG A O 1
ATOM 810 N N . ARG A 1 107 ? 3.529 -2.430 17.331 1.00 52.19 107 ARG A N 1
ATOM 811 C CA . ARG A 1 107 ? 4.349 -3.269 16.451 1.00 52.19 107 ARG A CA 1
ATOM 812 C C . ARG A 1 107 ? 5.724 -2.684 16.112 1.00 52.19 107 ARG A C 1
ATOM 814 O O . ARG A 1 107 ? 6.529 -3.384 15.502 1.00 52.19 107 ARG A O 1
ATOM 821 N N . ALA A 1 108 ? 6.041 -1.460 16.538 1.00 48.97 108 ALA A N 1
ATOM 822 C CA . ALA A 1 108 ? 7.329 -0.830 16.239 1.00 48.97 108 ALA A CA 1
ATOM 823 C C . ALA A 1 108 ? 8.606 -1.643 16.600 1.00 48.97 108 ALA A C 1
ATOM 825 O O . ALA A 1 108 ? 9.656 -1.274 16.083 1.00 48.97 108 ALA A O 1
ATOM 826 N N . PRO A 1 109 ? 8.596 -2.755 17.379 1.00 45.03 109 PRO A N 1
ATOM 827 C CA . PRO A 1 109 ? 9.806 -3.571 17.540 1.00 45.03 109 PRO A CA 1
ATOM 828 C C . PRO A 1 109 ? 9.996 -4.726 16.540 1.00 45.03 109 PRO A C 1
ATOM 830 O O . PRO A 1 109 ? 11.038 -5.371 16.586 1.00 45.03 109 PRO A O 1
ATOM 833 N N . ILE A 1 110 ? 9.026 -5.075 15.683 1.00 43.12 110 ILE A N 1
ATOM 834 C CA . ILE A 1 110 ? 9.141 -6.297 14.862 1.00 43.12 110 ILE A CA 1
ATOM 835 C C . ILE A 1 110 ? 8.494 -6.086 13.496 1.00 43.12 110 ILE A C 1
ATOM 837 O O . ILE A 1 110 ? 7.385 -6.563 13.272 1.00 43.12 110 ILE A O 1
ATOM 841 N N . TYR A 1 111 ? 9.158 -5.371 12.583 1.00 38.12 111 TYR A N 1
ATOM 842 C CA . TYR A 1 111 ? 8.989 -5.558 11.133 1.00 38.12 111 TYR A CA 1
ATOM 843 C C . TYR A 1 111 ? 10.083 -4.824 10.342 1.00 38.12 111 TYR A C 1
ATOM 845 O O . TYR A 1 111 ? 9.798 -3.966 9.515 1.00 38.12 111 TYR A O 1
ATOM 853 N N . ASP A 1 112 ? 11.345 -5.198 10.560 1.00 38.69 112 ASP A N 1
ATOM 854 C CA . ASP A 1 112 ? 12.346 -5.029 9.509 1.00 38.69 112 ASP A CA 1
ATOM 855 C C . ASP A 1 112 ? 12.356 -6.304 8.652 1.00 38.69 112 ASP A C 1
ATOM 857 O O . ASP A 1 112 ? 12.956 -7.322 9.003 1.00 38.69 112 ASP A O 1
ATOM 861 N N . LYS A 1 113 ? 11.561 -6.304 7.576 1.00 44.16 113 LYS A N 1
ATOM 862 C CA . LYS A 1 113 ? 11.497 -7.419 6.613 1.00 44.16 113 LYS A CA 1
ATOM 863 C C . LYS A 1 113 ? 12.565 -7.322 5.521 1.00 44.16 113 LYS A C 1
ATOM 865 O O . LYS A 1 113 ? 12.647 -8.228 4.695 1.00 44.16 113 LYS A O 1
ATOM 870 N N . GLY A 1 114 ? 13.382 -6.275 5.528 1.00 47.75 114 GLY A N 1
ATOM 871 C CA . GLY A 1 114 ? 14.549 -6.161 4.673 1.00 47.75 114 GLY A CA 1
ATOM 872 C C . GLY A 1 114 ? 15.684 -5.667 5.538 1.00 47.75 114 GLY A C 1
ATOM 873 O O . GLY A 1 114 ? 15.813 -4.467 5.693 1.00 47.75 114 GLY A O 1
ATOM 874 N N . GLN A 1 115 ? 16.501 -6.587 6.059 1.00 48.81 115 GLN A N 1
ATOM 875 C CA . GLN A 1 115 ? 17.704 -6.351 6.882 1.00 48.81 115 GLN A CA 1
ATOM 876 C C . GLN A 1 115 ? 18.675 -5.253 6.370 1.00 48.81 115 GLN A C 1
ATOM 878 O O . GLN A 1 115 ? 19.717 -5.016 6.975 1.00 48.81 115 GLN A O 1
ATOM 883 N N . ASP A 1 116 ? 18.365 -4.580 5.266 1.00 54.66 116 ASP A N 1
ATOM 884 C CA . ASP A 1 116 ? 18.991 -3.389 4.711 1.00 54.66 116 ASP A CA 1
ATOM 885 C C . ASP A 1 116 ? 19.141 -2.250 5.718 1.00 54.66 116 ASP A C 1
ATOM 887 O O . ASP A 1 116 ? 20.124 -1.525 5.628 1.00 54.66 116 ASP A O 1
ATOM 891 N N . GLY A 1 117 ? 18.251 -2.088 6.704 1.00 54.66 117 GLY A N 1
ATOM 892 C CA . GLY A 1 117 ? 18.443 -1.084 7.760 1.00 54.66 117 GLY A CA 1
ATOM 893 C C . GLY A 1 117 ? 19.738 -1.326 8.544 1.00 54.66 117 GLY A C 1
ATOM 894 O O . GLY A 1 117 ? 20.605 -0.451 8.632 1.00 54.66 117 GLY A O 1
ATOM 895 N N . HIS A 1 118 ? 19.922 -2.557 9.028 1.00 59.09 118 HIS A N 1
ATOM 896 C CA . HIS A 1 118 ? 21.155 -2.977 9.694 1.00 59.09 118 HIS A CA 1
ATOM 897 C C . HIS A 1 118 ? 22.360 -2.993 8.744 1.00 59.09 118 HIS A C 1
ATOM 899 O O . HIS A 1 118 ? 23.439 -2.538 9.126 1.00 59.09 118 HIS A O 1
ATOM 905 N N . TYR A 1 119 ? 22.208 -3.473 7.503 1.00 62.47 119 TYR A N 1
ATOM 906 C CA . TYR A 1 119 ? 23.317 -3.488 6.541 1.00 62.47 119 TYR A CA 1
ATOM 907 C C . TYR A 1 119 ? 23.762 -2.086 6.129 1.00 62.47 119 TYR A C 1
ATOM 909 O O . TYR A 1 119 ? 24.962 -1.861 5.978 1.00 62.47 119 TYR A O 1
ATOM 917 N N . ASN A 1 120 ? 22.841 -1.135 5.983 1.00 69.69 120 ASN A N 1
ATOM 918 C CA . ASN A 1 120 ? 23.164 0.248 5.650 1.00 69.69 120 ASN A CA 1
ATOM 919 C C . ASN A 1 120 ? 23.873 0.939 6.811 1.00 69.69 120 ASN A C 1
ATOM 921 O O . ASN A 1 120 ? 24.878 1.604 6.573 1.00 69.69 120 ASN A O 1
ATOM 925 N N . LEU A 1 121 ? 23.429 0.716 8.051 1.00 76.94 121 LEU A N 1
ATOM 926 C CA . LEU A 1 121 ? 24.102 1.227 9.248 1.00 76.94 121 LEU A CA 1
ATOM 927 C C . LEU A 1 121 ? 25.514 0.644 9.398 1.00 76.94 121 LEU A C 1
ATOM 929 O O . LEU A 1 121 ? 26.483 1.393 9.512 1.00 76.94 121 LEU A O 1
ATOM 933 N N . ILE A 1 122 ? 25.672 -0.680 9.286 1.00 77.06 122 ILE A N 1
ATOM 934 C CA . ILE A 1 122 ? 26.988 -1.335 9.360 1.00 77.06 122 ILE A CA 1
ATOM 935 C C . ILE A 1 122 ? 27.871 -0.945 8.163 1.00 77.06 122 ILE A C 1
ATOM 937 O O . ILE A 1 122 ? 29.077 -0.740 8.314 1.00 77.06 122 ILE A O 1
ATOM 941 N N . SER A 1 123 ? 27.306 -0.804 6.960 1.00 80.62 123 SER A N 1
ATOM 942 C CA . SER A 1 123 ? 28.047 -0.335 5.787 1.00 80.62 123 SER A CA 1
ATOM 943 C C . SER A 1 123 ? 28.477 1.120 5.936 1.00 80.62 123 SER A C 1
ATOM 945 O O . SER A 1 123 ? 29.570 1.445 5.468 1.00 80.62 123 SER A O 1
ATOM 947 N N . ALA A 1 124 ? 27.638 1.986 6.506 1.00 82.88 124 ALA A N 1
ATOM 948 C CA . ALA A 1 124 ? 27.965 3.378 6.779 1.00 82.88 124 ALA A CA 1
ATOM 949 C C . ALA A 1 124 ? 29.086 3.444 7.817 1.00 82.88 124 ALA A C 1
ATOM 951 O O . ALA A 1 124 ? 30.119 4.036 7.527 1.00 82.88 124 ALA A O 1
ATOM 952 N N . LEU A 1 125 ? 28.978 2.693 8.917 1.00 85.31 125 LEU A N 1
ATOM 953 C CA . LEU A 1 125 ? 30.035 2.546 9.919 1.00 85.31 125 LEU A CA 1
ATOM 954 C C . LEU A 1 125 ? 31.365 2.081 9.297 1.00 85.31 125 LEU A C 1
ATOM 956 O O . LEU A 1 125 ? 32.395 2.730 9.471 1.00 85.31 125 LEU A O 1
ATOM 960 N N . HIS A 1 126 ? 31.365 1.004 8.502 1.00 87.94 126 HIS A N 1
ATOM 961 C CA . HIS A 1 126 ? 32.575 0.521 7.821 1.00 87.94 126 HIS A CA 1
ATOM 962 C C . HIS A 1 126 ? 33.162 1.534 6.827 1.00 87.94 126 HIS A C 1
ATOM 964 O O . HIS A 1 126 ? 34.377 1.551 6.610 1.00 87.94 126 HIS A O 1
ATOM 970 N N . LYS A 1 127 ? 32.327 2.344 6.169 1.00 90.38 127 LYS A N 1
ATOM 971 C CA . LYS A 1 127 ? 32.784 3.399 5.253 1.00 90.38 127 LYS A CA 1
ATOM 972 C C . LYS A 1 127 ? 33.343 4.593 6.027 1.00 90.38 127 LYS A C 1
ATOM 974 O O . LYS A 1 127 ? 34.396 5.077 5.632 1.00 90.38 127 LYS A O 1
ATOM 979 N N . SER A 1 128 ? 32.726 4.994 7.136 1.00 87.75 128 SER A N 1
ATOM 980 C CA . SER A 1 128 ? 33.206 6.063 8.021 1.00 87.75 128 SER A CA 1
ATOM 981 C C . SER A 1 128 ? 34.545 5.707 8.668 1.00 87.75 128 SER A C 1
ATOM 983 O O . SER A 1 128 ? 35.477 6.503 8.611 1.00 87.75 128 SER A O 1
ATOM 985 N N . VAL A 1 129 ? 34.704 4.473 9.164 1.00 86.69 129 VAL A N 1
ATOM 986 C CA . VAL A 1 129 ? 35.987 3.984 9.706 1.00 86.69 129 VAL A CA 1
ATOM 987 C C . VAL A 1 129 ? 37.072 3.944 8.624 1.00 86.69 129 VAL A C 1
ATOM 989 O O . VAL A 1 129 ? 38.194 4.382 8.857 1.00 86.69 129 VAL A O 1
ATOM 992 N N . ARG A 1 130 ? 36.749 3.470 7.412 1.00 90.88 130 ARG A N 1
ATOM 993 C CA . ARG A 1 130 ? 37.693 3.454 6.275 1.00 90.88 130 ARG A CA 1
ATOM 994 C C . ARG A 1 130 ? 38.046 4.855 5.774 1.00 90.88 130 ARG A C 1
ATOM 996 O O . ARG A 1 130 ? 39.156 5.065 5.298 1.00 90.88 130 ARG A O 1
ATOM 1003 N N . GLY A 1 131 ? 37.093 5.779 5.840 1.00 90.25 131 GLY A N 1
ATOM 1004 C CA . GLY A 1 131 ? 37.249 7.182 5.468 1.00 90.25 131 GLY A CA 1
ATOM 1005 C C . GLY A 1 131 ? 37.900 8.039 6.552 1.00 90.25 131 GLY A C 1
ATOM 1006 O O . GLY A 1 131 ? 38.092 9.227 6.318 1.00 90.25 131 GLY A O 1
ATOM 1007 N N . SER A 1 132 ? 38.249 7.452 7.704 1.00 89.00 132 SER A N 1
ATOM 1008 C CA . SER A 1 132 ? 38.806 8.155 8.864 1.00 89.00 132 SER A CA 1
ATOM 1009 C C . SER A 1 132 ? 37.932 9.323 9.340 1.00 89.00 132 SER A C 1
ATOM 1011 O O . SER A 1 132 ? 38.461 10.357 9.743 1.00 89.00 132 SER A O 1
ATOM 1013 N N . ASP A 1 133 ? 36.606 9.155 9.295 1.00 89.56 133 ASP A N 1
ATOM 1014 C CA . ASP A 1 133 ? 35.623 10.103 9.830 1.00 89.56 133 ASP A CA 1
ATOM 1015 C C . ASP A 1 133 ? 35.107 9.591 11.193 1.00 89.56 133 ASP A C 1
ATOM 1017 O O . ASP A 1 133 ? 34.198 8.749 11.238 1.00 89.56 133 ASP A O 1
ATOM 1021 N N . PRO A 1 134 ? 35.727 10.016 12.312 1.00 85.44 134 PRO A N 1
ATOM 1022 C CA . PRO A 1 134 ? 35.412 9.500 13.640 1.00 85.44 134 PRO A CA 1
ATOM 1023 C C . PRO A 1 134 ? 34.040 9.958 14.148 1.00 85.44 134 PRO A C 1
ATOM 1025 O O . PRO A 1 134 ? 33.390 9.204 14.871 1.00 85.44 134 PRO A O 1
ATOM 1028 N N . ASP A 1 135 ? 33.576 11.144 13.750 1.00 84.94 135 ASP A N 1
ATOM 1029 C CA . ASP A 1 135 ? 32.283 11.682 14.177 1.00 84.94 135 ASP A CA 1
ATOM 1030 C C . ASP A 1 135 ? 31.142 10.900 13.521 1.00 84.94 135 ASP A C 1
ATOM 1032 O O . ASP A 1 135 ? 30.212 10.456 14.198 1.00 84.94 135 ASP A O 1
ATOM 1036 N N . ALA A 1 136 ? 31.258 10.629 12.217 1.00 78.88 136 ALA A N 1
ATOM 1037 C CA . ALA A 1 136 ? 30.312 9.767 11.520 1.00 78.88 136 ALA A CA 1
ATOM 1038 C C . ALA A 1 136 ? 30.364 8.322 12.045 1.00 78.88 136 ALA A C 1
ATOM 1040 O O . ALA A 1 136 ? 29.325 7.680 12.181 1.00 78.88 136 ALA A O 1
ATOM 1041 N N . ALA A 1 137 ? 31.551 7.800 12.376 1.00 83.75 137 ALA A N 1
ATOM 1042 C CA . ALA A 1 137 ? 31.678 6.458 12.942 1.00 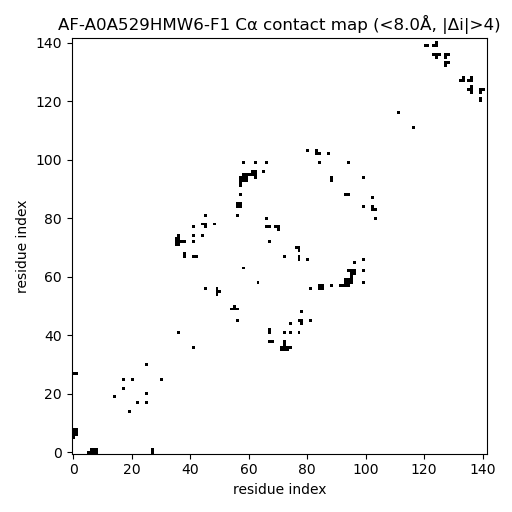83.75 137 ALA A CA 1
ATOM 1043 C C . ALA A 1 137 ? 30.982 6.333 14.308 1.00 83.75 137 ALA A C 1
ATOM 1045 O O . ALA A 1 137 ? 30.299 5.341 14.541 1.00 83.75 137 ALA A O 1
ATOM 1046 N N . LEU A 1 138 ? 31.105 7.333 15.188 1.00 80.62 138 LEU A N 1
ATOM 1047 C CA . LEU A 1 138 ? 30.381 7.362 16.463 1.00 80.62 138 LEU A CA 1
ATOM 1048 C C . LEU A 1 138 ? 28.869 7.494 16.255 1.00 80.62 138 LEU A C 1
ATOM 1050 O O . LEU A 1 138 ? 28.104 6.816 16.933 1.00 80.62 138 LEU A O 1
ATOM 1054 N N . TYR A 1 139 ? 28.447 8.316 15.293 1.00 79.00 139 TYR A N 1
ATOM 1055 C CA . TYR A 1 139 ? 27.038 8.504 14.955 1.00 79.00 139 TYR A CA 1
ATOM 1056 C C . TYR A 1 139 ? 26.368 7.222 14.441 1.00 79.00 139 TYR A C 1
ATOM 1058 O O . TYR A 1 139 ? 25.252 6.922 14.843 1.00 79.00 139 TYR A O 1
ATOM 1066 N N . TYR A 1 140 ? 27.042 6.449 13.583 1.00 78.38 140 TYR A N 1
ATOM 1067 C CA . TYR A 1 140 ? 26.512 5.180 13.063 1.00 78.38 140 TYR A CA 1
ATOM 1068 C C . TYR A 1 140 ? 26.738 3.977 14.000 1.00 78.38 140 TYR A C 1
ATOM 1070 O O . TYR A 1 140 ? 26.245 2.887 13.709 1.00 78.38 140 TYR A O 1
ATOM 1078 N N . LEU A 1 141 ? 27.501 4.150 15.087 1.00 77.06 141 LEU A N 1
ATOM 1079 C CA . LEU A 1 141 ? 27.704 3.143 16.137 1.00 77.06 141 LEU A CA 1
ATOM 1080 C C . LEU A 1 141 ? 26.655 3.232 17.261 1.00 77.06 141 LEU A C 1
ATOM 1082 O O . LEU A 1 141 ? 26.357 2.202 17.868 1.00 77.06 141 LEU A O 1
ATOM 1086 N N . ALA A 1 142 ? 26.178 4.441 17.574 1.00 66.38 142 ALA A N 1
ATOM 1087 C CA . ALA A 1 142 ? 25.240 4.738 18.664 1.00 66.38 142 ALA A CA 1
ATOM 1088 C C . ALA A 1 142 ? 23.784 4.396 18.313 1.00 66.38 142 ALA A C 1
ATOM 1090 O O . ALA A 1 142 ? 23.059 3.984 19.249 1.00 66.38 142 ALA A O 1
#

Sequence (142 aa):
VMEDGTVVLVGATTENPSFELNAALLSRARVLVFRSLDEESIAKLLERAEATEGRALPLDDEARAMLIRMSDGDGRASLTLAEEVWRAAKPGEVFGPEGLQRVIQRRAPIYDKGQDGHYNLISALHKSVRGSDPDAALYYLA

Mean predicted aligned error: 12.14 Å

pLDDT: mean 85.87, std 14.27, range [38.12, 98.38]

Solvent-accessible surface area (backbone atoms only — not comparable to full-atom values): 8689 Å² total; per-residue (Å²): 90,81,86,86,58,90,48,81,87,84,86,86,76,96,65,65,63,86,80,80,46,60,66,78,55,56,78,67,50,86,89,77,87,82,75,74,44,51,68,68,55,44,50,54,50,50,53,51,47,23,64,71,70,73,46,78,73,55,46,40,74,68,21,45,53,48,48,47,62,73,21,74,33,37,63,68,53,37,52,50,53,51,51,52,51,62,71,68,48,54,93,91,48,65,28,44,55,70,50,48,50,54,62,57,56,77,45,74,88,72,79,79,90,59,65,56,65,60,50,49,37,53,50,47,24,56,48,21,59,73,67,71,35,65,69,56,26,50,62,51,69,108

Radius of gyration: 21.54 Å; Cα contacts (8 Å, |Δi|>4): 101; chains: 1; bounding box: 57×30×51 Å